Protein AF-A0AAV1M6M7-F1 (afdb_monomer_lite)

Secondary structure (DSSP, 8-state):
----EETTEE-HHHHHHHHHHHHHH-GGGHHHHHHHHHHHTTTGGGGS--SS-SHHHHHHHHHHHHHHTT-S---SSHHHHHHHHHHHHHHHHHTT-

pLDDT: mean 89.16, std 7.97, range [47.56, 95.56]

Sequence (97 aa):
MEKVLTDDEIDDDKVNKLLDQWEKDYPKEKPMVIRARKECLDGKYREYISKHDCIESKLYDCVFVNVLVDCQSWREDAECAEVKEHAQKCKDAQDME

Organism: NCBI:txid213953

Radius of gyration: 13.97 Å; chains: 1; bounding box: 30×23×36 Å

Foldseek 3Di:
DDPQDDPQAGNVVVVVVVLVVCCVVPVVLVQLSVQLNVQQPPCNLVPADFPDPGSVRSSVVSSVLSSQLRPPDFDPDPVSVVSNVVSVVVVVVVVVD

Structure (mmCIF, N/CA/C/O backbone):
data_AF-A0AAV1M6M7-F1
#
_entry.id   AF-A0AAV1M6M7-F1
#
loop_
_atom_site.group_PDB
_atom_site.id
_atom_site.type_symbol
_atom_site.label_atom_id
_atom_site.label_alt_id
_atom_site.label_comp_id
_atom_site.label_asym_id
_atom_site.label_entity_id
_atom_site.label_seq_id
_atom_site.pdbx_PDB_ins_code
_atom_site.Cartn_x
_atom_site.Cartn_y
_atom_site.Cartn_z
_atom_site.occupancy
_atom_site.B_iso_or_equiv
_atom_site.auth_seq_id
_atom_site.auth_comp_id
_atom_site.auth_asym_id
_atom_site.auth_atom_id
_atom_site.pdbx_PDB_model_num
ATOM 1 N N . MET A 1 1 ? -3.789 -11.092 -13.612 1.00 47.56 1 MET A N 1
ATOM 2 C CA . MET A 1 1 ? -2.755 -10.269 -12.962 1.00 47.56 1 MET A CA 1
ATOM 3 C C . MET A 1 1 ? -1.844 -9.778 -14.067 1.00 47.56 1 MET A C 1
ATOM 5 O O . MET A 1 1 ? -1.265 -10.605 -14.762 1.00 47.56 1 MET A O 1
ATOM 9 N N . GLU A 1 2 ? -1.868 -8.479 -14.349 1.00 55.78 2 GLU A N 1
ATOM 10 C CA . GLU A 1 2 ? -1.050 -7.877 -15.406 1.00 55.78 2 GLU A CA 1
ATOM 11 C C . GLU A 1 2 ? 0.434 -8.029 -15.038 1.00 55.78 2 GLU A C 1
ATOM 13 O O . GLU A 1 2 ? 0.790 -7.952 -13.861 1.00 55.78 2 GLU A O 1
ATOM 18 N N . LYS A 1 3 ? 1.300 -8.327 -16.011 1.00 73.44 3 LYS A N 1
ATOM 19 C CA . LYS A 1 3 ? 2.729 -8.527 -15.744 1.00 73.44 3 LYS A CA 1
ATOM 20 C C . LYS A 1 3 ? 3.358 -7.157 -15.471 1.00 73.44 3 LYS A C 1
ATOM 22 O O . LYS A 1 3 ? 3.532 -6.375 -16.401 1.00 73.44 3 LYS A O 1
ATOM 27 N N . VAL A 1 4 ? 3.706 -6.884 -14.213 1.00 83.50 4 VAL A N 1
ATOM 28 C CA . VAL A 1 4 ? 4.328 -5.618 -13.761 1.00 83.50 4 VAL A CA 1
ATOM 29 C C . VAL A 1 4 ? 5.812 -5.497 -14.120 1.00 83.50 4 VAL A C 1
ATOM 31 O O . VAL A 1 4 ? 6.479 -4.583 -13.662 1.00 83.50 4 VAL A O 1
ATOM 34 N N . LEU A 1 5 ? 6.331 -6.421 -14.929 1.00 84.00 5 LEU A N 1
ATOM 35 C CA . LEU A 1 5 ? 7.725 -6.443 -15.353 1.00 84.00 5 LEU A CA 1
ATOM 36 C C . LEU A 1 5 ? 7.888 -5.870 -16.759 1.00 84.00 5 LEU A C 1
ATOM 38 O O . LEU A 1 5 ? 7.090 -6.182 -17.658 1.00 84.00 5 LEU A O 1
ATOM 42 N N . THR A 1 6 ? 8.973 -5.132 -16.949 1.00 82.00 6 THR A N 1
ATOM 43 C CA . THR A 1 6 ? 9.537 -4.732 -18.241 1.00 82.00 6 THR A CA 1
ATOM 44 C C . THR A 1 6 ? 11.054 -4.904 -18.137 1.00 82.00 6 THR A C 1
ATOM 46 O O . THR A 1 6 ? 11.650 -4.397 -17.199 1.00 82.00 6 THR A O 1
ATOM 49 N N . ASP A 1 7 ? 11.665 -5.660 -19.055 1.00 80.88 7 ASP A N 1
ATOM 50 C CA . ASP A 1 7 ? 13.116 -5.932 -19.065 1.00 80.88 7 ASP A CA 1
ATOM 51 C C . ASP A 1 7 ? 13.681 -6.450 -17.723 1.00 80.88 7 ASP A C 1
ATOM 53 O O . ASP A 1 7 ? 14.718 -5.998 -17.253 1.00 80.88 7 ASP A O 1
ATOM 57 N N . ASP A 1 8 ? 12.969 -7.402 -17.104 1.00 82.00 8 ASP A N 1
ATOM 58 C CA . ASP A 1 8 ? 13.285 -8.009 -15.796 1.00 82.00 8 ASP A CA 1
ATOM 59 C C . ASP A 1 8 ? 13.299 -7.032 -14.604 1.00 82.00 8 ASP A C 1
ATOM 61 O O . ASP A 1 8 ? 13.691 -7.392 -13.495 1.00 82.00 8 ASP A O 1
ATOM 65 N N . GLU A 1 9 ? 12.779 -5.823 -14.807 1.00 87.19 9 GLU A N 1
ATOM 66 C CA . GLU A 1 9 ? 12.615 -4.801 -13.783 1.00 87.19 9 GLU A CA 1
ATOM 67 C C . GLU A 1 9 ? 11.140 -4.491 -13.531 1.00 87.19 9 GLU A C 1
ATOM 69 O O . GLU A 1 9 ? 10.281 -4.689 -14.397 1.00 87.19 9 GLU A O 1
ATOM 74 N N . ILE A 1 10 ? 10.830 -4.004 -12.326 1.00 91.81 10 ILE A N 1
ATOM 75 C CA . ILE A 1 10 ? 9.486 -3.502 -12.029 1.00 91.81 10 ILE A CA 1
ATOM 76 C C . ILE A 1 10 ? 9.230 -2.238 -12.846 1.00 91.81 10 ILE A C 1
ATOM 78 O O . ILE A 1 10 ? 10.000 -1.280 -12.814 1.00 91.81 10 ILE A O 1
ATOM 82 N N . ASP A 1 11 ? 8.108 -2.250 -13.550 1.00 94.06 11 ASP A N 1
ATOM 83 C CA . ASP A 1 11 ? 7.563 -1.127 -14.292 1.00 94.06 11 ASP A CA 1
ATOM 84 C C . ASP A 1 11 ? 6.593 -0.360 -13.385 1.00 94.06 11 ASP A C 1
ATOM 86 O O . ASP A 1 11 ? 5.423 -0.733 -13.230 1.00 94.06 11 ASP A O 1
ATOM 90 N N . ASP A 1 12 ? 7.095 0.703 -12.759 1.00 92.88 12 ASP A N 1
ATOM 91 C CA . ASP A 1 12 ? 6.327 1.510 -11.808 1.00 92.88 12 ASP A CA 1
ATOM 92 C C . ASP A 1 12 ? 5.076 2.135 -12.447 1.00 92.88 12 ASP A C 1
ATOM 94 O O . ASP A 1 12 ? 4.069 2.309 -11.761 1.00 92.88 12 ASP A O 1
ATOM 98 N N . ASP A 1 13 ? 5.062 2.397 -13.760 1.00 94.12 13 ASP A N 1
ATOM 99 C CA . ASP A 1 13 ? 3.870 2.894 -14.459 1.00 94.12 13 ASP A CA 1
ATOM 100 C C . ASP A 1 13 ? 2.771 1.828 -14.515 1.00 94.12 13 ASP A C 1
ATOM 102 O O . ASP A 1 13 ? 1.584 2.127 -14.331 1.00 94.12 13 ASP A O 1
ATOM 106 N N . LYS A 1 14 ? 3.135 0.562 -14.749 1.00 93.62 14 LYS A N 1
ATOM 107 C CA . LYS A 1 14 ? 2.179 -0.554 -14.677 1.00 93.62 14 LYS A CA 1
ATOM 108 C C . LYS A 1 14 ? 1.691 -0.778 -13.252 1.00 93.62 14 LYS A C 1
ATOM 110 O O . LYS A 1 14 ? 0.495 -1.006 -13.062 1.00 93.62 14 LYS A O 1
ATOM 115 N N . VAL A 1 15 ? 2.570 -0.687 -12.254 1.00 93.38 15 VAL A N 1
ATOM 116 C CA . VAL A 1 15 ? 2.156 -0.808 -10.847 1.00 93.38 15 VAL A CA 1
ATOM 117 C C . VAL A 1 15 ? 1.221 0.339 -10.464 1.00 93.38 15 VAL A C 1
ATOM 119 O O . VAL A 1 15 ? 0.169 0.094 -9.875 1.00 93.38 15 VAL A O 1
ATOM 122 N N . ASN A 1 16 ? 1.520 1.570 -10.880 1.00 94.38 16 ASN A N 1
ATOM 123 C CA . ASN A 1 16 ? 0.650 2.723 -10.658 1.00 94.38 16 ASN A CA 1
ATOM 124 C C . ASN A 1 16 ? -0.735 2.534 -11.279 1.00 94.38 16 ASN A C 1
ATOM 126 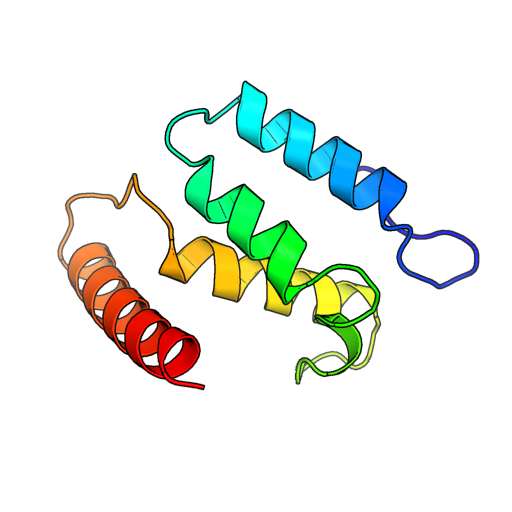O O . ASN A 1 16 ? -1.725 2.813 -10.613 1.00 94.38 16 ASN A O 1
ATOM 130 N N . LYS A 1 17 ? -0.843 1.977 -12.491 1.00 94.38 17 LYS A N 1
ATOM 131 C CA . LYS A 1 17 ? -2.152 1.664 -13.099 1.00 94.38 17 LYS A CA 1
ATOM 132 C C . LYS A 1 17 ? -2.958 0.645 -12.290 1.00 94.38 17 LYS A C 1
ATOM 134 O O . LYS A 1 17 ? -4.177 0.781 -12.185 1.00 94.38 17 LYS A O 1
ATOM 139 N N . LEU A 1 18 ? -2.300 -0.361 -11.711 1.00 92.50 18 LEU A N 1
ATOM 140 C CA . LEU A 1 18 ? -2.961 -1.322 -10.821 1.00 92.50 18 LEU A CA 1
ATOM 141 C C . LEU A 1 18 ? -3.439 -0.644 -9.531 1.00 92.50 18 LEU A C 1
ATOM 143 O O . LEU A 1 18 ? -4.568 -0.868 -9.099 1.00 92.50 18 LEU A O 1
ATOM 147 N N . LEU A 1 19 ? -2.612 0.224 -8.953 1.00 92.94 19 LEU A N 1
ATOM 148 C CA . LEU A 1 19 ? -2.948 1.00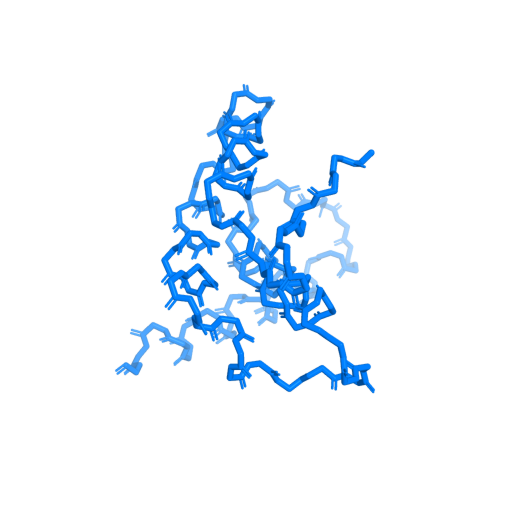1 -7.762 1.00 92.94 19 LEU A CA 1
ATOM 149 C C . LEU A 1 19 ? -4.076 2.016 -8.024 1.00 92.94 19 LEU A C 1
ATOM 151 O O . LEU A 1 19 ? -4.981 2.148 -7.203 1.00 92.94 19 LEU A O 1
ATOM 155 N N . ASP A 1 20 ? -4.105 2.658 -9.193 1.00 94.94 20 ASP A N 1
ATOM 156 C CA . ASP A 1 20 ? -5.210 3.523 -9.632 1.00 94.94 20 ASP A CA 1
ATOM 157 C C . ASP A 1 20 ? -6.528 2.748 -9.715 1.00 94.94 20 ASP A C 1
ATOM 159 O O . ASP A 1 20 ? -7.595 3.274 -9.392 1.00 94.94 20 ASP A O 1
ATOM 163 N N . GLN A 1 21 ? -6.471 1.494 -10.171 1.00 94.50 21 GLN A N 1
ATOM 164 C CA . GLN A 1 21 ? -7.639 0.624 -10.206 1.00 94.50 21 GLN A CA 1
ATOM 165 C C . GLN A 1 21 ? -8.107 0.285 -8.786 1.00 94.50 21 GLN A C 1
ATOM 167 O O . GLN A 1 21 ? -9.303 0.355 -8.511 1.00 94.50 21 GLN A O 1
ATOM 172 N N . TRP A 1 22 ? -7.184 0.014 -7.859 1.00 92.00 22 TRP A N 1
ATOM 173 C CA . TRP A 1 22 ? -7.526 -0.223 -6.453 1.00 92.00 22 TRP A CA 1
ATOM 174 C C . TRP A 1 22 ? -8.168 0.996 -5.792 1.00 92.00 22 TRP A C 1
ATOM 176 O O . TRP A 1 22 ? -9.145 0.836 -5.068 1.00 92.00 22 TRP A O 1
ATOM 186 N N . GLU A 1 23 ? -7.690 2.212 -6.064 1.00 93.06 23 GLU A N 1
ATOM 187 C CA . GLU A 1 23 ? -8.321 3.436 -5.544 1.00 93.06 23 GLU A CA 1
ATOM 188 C C . GLU A 1 23 ? -9.744 3.635 -6.074 1.00 93.06 23 GLU A C 1
ATOM 190 O O . GLU A 1 23 ? -10.603 4.140 -5.349 1.00 93.06 23 GLU A O 1
ATOM 195 N N . LYS A 1 24 ? -10.003 3.251 -7.329 1.00 95.56 24 LYS A N 1
ATOM 196 C CA . LYS A 1 24 ? -11.345 3.318 -7.927 1.00 95.56 24 LYS A CA 1
ATOM 197 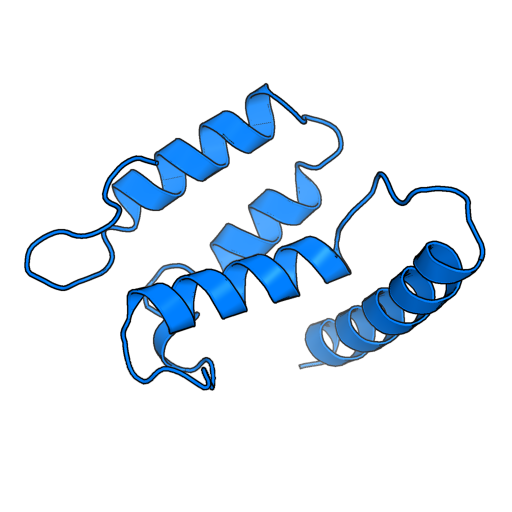C C . LYS A 1 24 ? -12.284 2.277 -7.329 1.00 95.56 24 LYS A C 1
ATOM 199 O O . LYS A 1 24 ? -13.426 2.610 -7.016 1.00 95.56 24 LYS A O 1
ATOM 204 N N . ASP A 1 25 ? -11.805 1.048 -7.171 1.00 95.50 25 ASP A N 1
ATOM 205 C CA . ASP A 1 25 ? -12.610 -0.076 -6.686 1.00 95.50 25 ASP A CA 1
ATOM 206 C C . ASP A 1 25 ? -12.841 0.002 -5.167 1.00 95.50 25 ASP A C 1
ATOM 208 O O . ASP A 1 25 ? -13.909 -0.366 -4.674 1.00 95.50 25 ASP A O 1
ATOM 212 N N . TYR A 1 26 ? -11.870 0.544 -4.426 1.00 92.94 26 TYR A N 1
ATOM 213 C CA . TYR A 1 26 ? -11.862 0.626 -2.964 1.00 92.94 26 TYR A CA 1
ATOM 214 C C . TYR A 1 26 ? -11.505 2.044 -2.483 1.00 92.94 26 TYR A C 1
ATOM 216 O O . TYR A 1 26 ? -10.470 2.257 -1.853 1.00 92.94 26 TYR A O 1
ATOM 224 N N . PRO A 1 27 ? -12.374 3.047 -2.699 1.00 93.25 27 PRO A N 1
ATOM 225 C CA . PRO A 1 27 ? -12.055 4.446 -2.402 1.00 93.25 27 PRO A CA 1
ATOM 226 C C . PRO A 1 27 ? -11.778 4.727 -0.917 1.00 93.25 27 PRO A C 1
ATOM 228 O O . PRO A 1 27 ? -11.040 5.658 -0.596 1.00 93.25 27 PRO A O 1
ATOM 231 N N . LYS A 1 28 ? -12.335 3.922 0.002 1.00 93.06 28 LYS A N 1
ATOM 232 C CA . LYS A 1 28 ? -12.031 4.003 1.445 1.00 93.06 28 LYS A CA 1
ATOM 233 C C . LYS A 1 28 ? -10.581 3.651 1.762 1.00 93.06 28 LYS A C 1
ATOM 235 O O . LYS A 1 28 ? -10.031 4.154 2.733 1.00 93.06 28 LYS A O 1
ATOM 240 N N . GLU A 1 29 ? -9.972 2.834 0.917 1.00 92.44 29 GLU A N 1
ATOM 241 C CA . GLU A 1 29 ? -8.613 2.345 1.080 1.00 92.44 29 GLU A CA 1
ATOM 242 C C . GLU A 1 29 ? -7.579 3.238 0.390 1.00 92.44 29 GLU A C 1
ATOM 244 O O . GLU A 1 29 ? -6.398 2.918 0.344 1.00 92.44 29 GLU A O 1
ATOM 249 N N . LYS A 1 30 ? -7.976 4.410 -0.114 1.00 93.12 30 LYS A N 1
ATOM 250 C CA . LYS A 1 30 ? -7.042 5.376 -0.701 1.00 93.12 30 LYS A CA 1
ATOM 251 C C . LYS A 1 30 ? -5.780 5.635 0.153 1.00 93.12 30 LYS A C 1
ATOM 253 O O . LYS A 1 30 ? -4.704 5.710 -0.439 1.00 93.12 30 LYS A O 1
ATOM 258 N N . PRO A 1 31 ? -5.841 5.738 1.501 1.00 91.75 31 PRO A N 1
ATOM 259 C CA . PRO A 1 31 ? -4.633 5.874 2.320 1.00 91.75 31 PRO A CA 1
ATOM 260 C C . PRO A 1 31 ? -3.628 4.729 2.127 1.00 91.75 31 PRO A C 1
ATOM 262 O O . PRO A 1 31 ? -2.435 4.998 1.983 1.00 91.75 31 PRO A O 1
ATOM 265 N N . MET A 1 32 ? -4.107 3.481 2.027 1.00 91.19 32 MET A N 1
ATOM 266 C CA . MET A 1 32 ? -3.266 2.300 1.790 1.00 91.19 32 MET A CA 1
ATOM 267 C C . MET A 1 32 ? -2.528 2.416 0.452 1.00 91.19 32 MET A C 1
ATOM 269 O O . MET A 1 32 ? -1.340 2.114 0.355 1.00 91.19 32 MET A O 1
ATOM 273 N N . VAL A 1 33 ? -3.219 2.904 -0.584 1.00 93.31 33 VAL A N 1
ATOM 274 C CA . VAL A 1 33 ? -2.639 3.035 -1.922 1.00 93.31 33 VAL A CA 1
ATOM 275 C C . VAL A 1 33 ? -1.613 4.165 -1.971 1.00 93.31 33 VAL A C 1
ATOM 277 O O . VAL A 1 33 ? -0.534 3.990 -2.538 1.00 93.31 33 VAL A O 1
ATOM 280 N N . ILE A 1 34 ? -1.905 5.307 -1.341 1.00 93.94 34 ILE A N 1
ATOM 281 C CA . ILE A 1 34 ? -0.954 6.422 -1.225 1.00 93.94 34 ILE A CA 1
ATOM 282 C C . ILE A 1 34 ? 0.334 5.951 -0.548 1.00 93.94 34 ILE A C 1
ATOM 284 O O . ILE A 1 34 ? 1.424 6.262 -1.033 1.00 93.94 34 ILE A O 1
ATOM 288 N N . ARG A 1 35 ? 0.220 5.176 0.534 1.00 92.62 35 ARG A N 1
ATOM 289 C CA . ARG A 1 35 ? 1.389 4.633 1.222 1.00 92.62 35 ARG A CA 1
ATOM 290 C C . ARG A 1 35 ? 2.150 3.631 0.367 1.00 92.62 35 ARG A C 1
ATOM 292 O O . ARG A 1 35 ? 3.363 3.755 0.259 1.00 92.62 35 ARG A O 1
ATOM 299 N N . ALA A 1 36 ? 1.465 2.691 -0.281 1.00 93.94 36 ALA A N 1
ATOM 300 C CA . ALA A 1 36 ? 2.113 1.730 -1.171 1.00 93.94 36 ALA A CA 1
ATOM 301 C C . ALA A 1 36 ? 2.914 2.432 -2.282 1.00 93.94 36 ALA A C 1
ATOM 303 O O . ALA A 1 36 ? 4.059 2.062 -2.530 1.00 93.94 36 ALA A O 1
ATOM 304 N N . ARG A 1 37 ? 2.370 3.497 -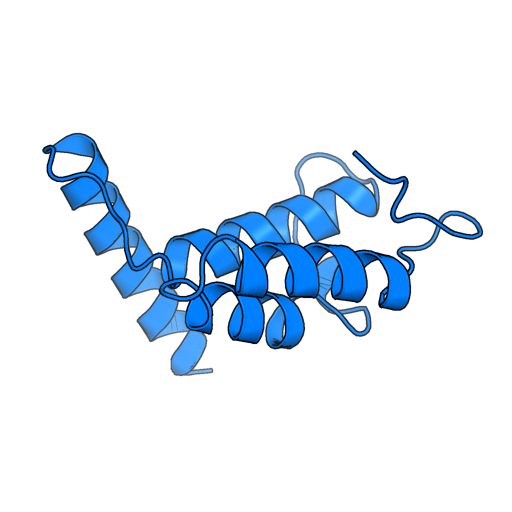2.893 1.00 95.00 37 ARG A N 1
ATOM 305 C CA . ARG A 1 37 ? 3.126 4.318 -3.855 1.00 95.00 37 ARG A CA 1
ATOM 306 C C . ARG A 1 37 ? 4.363 4.943 -3.209 1.00 95.00 37 ARG A C 1
ATOM 308 O O . ARG A 1 37 ? 5.458 4.809 -3.740 1.00 95.00 37 ARG A O 1
ATOM 315 N N . LYS A 1 38 ? 4.186 5.594 -2.055 1.00 94.19 38 LYS A N 1
ATOM 316 C CA . LYS A 1 38 ? 5.251 6.320 -1.349 1.00 94.19 38 LYS A CA 1
ATOM 317 C C . LYS A 1 38 ? 6.393 5.411 -0.900 1.00 94.19 38 LYS A C 1
ATOM 319 O O . LYS A 1 38 ? 7.543 5.827 -0.995 1.00 94.19 38 LYS A O 1
ATOM 324 N N . GLU A 1 39 ? 6.084 4.231 -0.375 1.00 92.94 39 GLU A N 1
ATOM 325 C CA . GLU A 1 39 ? 7.061 3.379 0.309 1.00 92.94 39 GLU A CA 1
ATOM 326 C C . GLU A 1 39 ? 7.614 2.253 -0.560 1.00 92.94 39 GLU A C 1
ATOM 328 O O . GLU A 1 39 ? 8.667 1.713 -0.235 1.00 92.94 39 GLU A O 1
ATOM 333 N N . CYS A 1 40 ? 6.952 1.909 -1.669 1.00 94.06 40 CYS A N 1
ATOM 334 C CA . CYS A 1 40 ? 7.372 0.772 -2.486 1.00 94.06 40 CYS A CA 1
ATOM 335 C C . CYS A 1 40 ? 7.868 1.141 -3.872 1.00 94.06 40 CYS A C 1
ATOM 337 O O . CYS A 1 40 ? 8.755 0.450 -4.356 1.00 94.06 40 CYS A O 1
ATOM 339 N N . LEU A 1 41 ? 7.343 2.184 -4.512 1.00 94.06 41 LEU A N 1
ATOM 340 C CA . LEU A 1 41 ? 7.757 2.544 -5.873 1.00 94.06 41 LEU A CA 1
ATOM 341 C C . LEU A 1 41 ? 9.065 3.345 -5.878 1.00 94.06 41 LEU A C 1
ATOM 343 O O . LEU A 1 41 ? 9.693 3.537 -4.833 1.00 94.06 41 LEU A O 1
ATOM 347 N N . ASP A 1 42 ? 9.512 3.758 -7.062 1.00 93.75 42 ASP A N 1
ATOM 348 C CA . ASP A 1 42 ? 10.768 4.477 -7.287 1.00 93.75 42 ASP A CA 1
ATOM 349 C C . ASP A 1 42 ? 11.992 3.673 -6.809 1.00 93.75 42 ASP A C 1
ATOM 351 O O . ASP A 1 42 ? 12.981 4.206 -6.305 1.00 93.75 42 ASP A O 1
ATOM 355 N N . GLY A 1 43 ? 11.913 2.344 -6.939 1.00 91.62 43 GLY A N 1
ATOM 356 C CA . GLY A 1 43 ? 12.970 1.409 -6.550 1.00 91.62 43 GLY A CA 1
ATOM 357 C C . GLY A 1 43 ? 13.076 1.114 -5.050 1.00 91.62 43 GLY A C 1
ATOM 358 O O . GLY A 1 43 ? 13.894 0.269 -4.679 1.00 91.62 43 GLY A O 1
ATOM 359 N N . LYS A 1 44 ? 12.248 1.722 -4.190 1.00 92.81 44 LYS A N 1
ATOM 360 C CA . LYS A 1 44 ? 12.275 1.487 -2.733 1.00 92.81 44 LYS A CA 1
ATOM 361 C C . LYS A 1 44 ? 11.992 0.039 -2.345 1.00 92.81 44 LYS A C 1
ATOM 363 O O . LYS A 1 44 ? 12.588 -0.478 -1.403 1.00 92.81 44 LYS A O 1
ATOM 368 N N . TYR A 1 45 ? 11.173 -0.670 -3.124 1.00 91.00 45 TYR A N 1
ATOM 369 C CA . TYR A 1 45 ? 10.936 -2.101 -2.927 1.00 91.00 45 TYR A CA 1
ATOM 370 C C . TYR A 1 45 ? 12.231 -2.934 -2.925 1.00 91.00 45 TYR A C 1
ATOM 372 O O . TYR A 1 45 ? 12.248 -4.021 -2.360 1.00 91.00 45 TYR A O 1
ATOM 380 N N . ARG A 1 46 ? 13.338 -2.480 -3.533 1.00 91.06 46 ARG A N 1
ATOM 381 C CA . ARG A 1 46 ? 14.591 -3.262 -3.591 1.00 91.06 46 ARG A CA 1
ATOM 382 C C . ARG A 1 46 ? 15.216 -3.498 -2.221 1.00 91.06 46 ARG A C 1
ATOM 384 O O . ARG A 1 46 ? 15.909 -4.507 -2.043 1.00 91.06 46 ARG A O 1
ATOM 391 N N . GLU A 1 47 ? 14.964 -2.581 -1.292 1.00 88.88 47 GLU A N 1
ATOM 392 C CA . GLU A 1 47 ? 15.458 -2.617 0.084 1.00 88.88 47 GLU A CA 1
ATOM 393 C C . GLU A 1 47 ? 14.675 -3.611 0.953 1.00 88.88 47 GLU A C 1
ATOM 395 O O . GLU A 1 47 ? 15.166 -4.034 1.999 1.00 88.88 47 GLU A O 1
ATOM 400 N N . TYR A 1 48 ? 13.493 -4.049 0.503 1.00 85.81 48 TYR A N 1
ATOM 401 C CA . TYR A 1 48 ? 12.696 -5.027 1.232 1.00 85.81 48 TYR A CA 1
ATOM 402 C C . TYR A 1 48 ? 13.372 -6.402 1.269 1.00 85.81 48 TYR A C 1
ATOM 404 O O . TYR A 1 48 ? 13.801 -6.962 0.251 1.00 85.81 48 TYR A O 1
ATOM 412 N N . ILE A 1 49 ? 13.427 -6.969 2.474 1.00 83.19 49 ILE A N 1
ATOM 413 C CA . ILE A 1 49 ? 13.921 -8.323 2.714 1.00 83.19 49 ILE A CA 1
ATOM 414 C C . ILE A 1 49 ? 12.780 -9.296 2.414 1.00 83.19 49 ILE A C 1
ATOM 416 O O . ILE A 1 49 ? 11.897 -9.504 3.241 1.00 83.19 49 ILE A O 1
ATOM 420 N N . SER A 1 50 ? 12.822 -9.903 1.230 1.00 80.62 50 SER A N 1
ATOM 421 C CA . SER A 1 50 ? 11.921 -10.988 0.837 1.00 80.62 50 SER A CA 1
ATOM 422 C C . SER A 1 50 ? 12.600 -12.341 1.038 1.00 80.62 50 SER A C 1
ATOM 424 O O . SER A 1 50 ? 13.805 -12.498 0.825 1.00 80.62 50 SER A O 1
ATOM 426 N N . LYS A 1 51 ? 11.813 -13.357 1.404 1.00 78.81 51 LYS A N 1
ATOM 427 C CA . LYS A 1 51 ? 12.278 -14.754 1.470 1.00 78.81 51 LYS A CA 1
ATOM 428 C C . LYS A 1 51 ? 12.689 -15.290 0.094 1.00 78.81 51 LYS A C 1
ATOM 430 O O . LYS A 1 51 ? 13.531 -16.182 -0.002 1.00 78.81 51 LYS A O 1
ATOM 435 N N . HIS A 1 52 ? 12.062 -14.772 -0.956 1.00 77.38 52 HIS A N 1
ATOM 436 C CA . HIS A 1 52 ? 12.363 -15.089 -2.342 1.00 77.38 52 HIS A CA 1
ATOM 437 C C . HIS A 1 52 ? 13.173 -13.939 -2.936 1.00 77.38 52 HIS A C 1
ATOM 439 O O . HIS A 1 52 ? 12.681 -12.813 -3.012 1.00 77.38 52 HIS A O 1
ATOM 445 N N . ASP A 1 53 ? 14.405 -14.216 -3.358 1.00 75.19 53 ASP A N 1
ATOM 446 C CA . ASP A 1 53 ? 15.292 -13.210 -3.951 1.00 75.19 53 ASP A CA 1
ATOM 447 C C . ASP A 1 53 ? 14.937 -12.957 -5.427 1.00 75.19 53 ASP A C 1
ATOM 449 O O . ASP A 1 53 ? 15.732 -13.168 -6.339 1.00 75.19 53 ASP A O 1
ATOM 453 N N . CYS A 1 54 ? 13.681 -12.578 -5.670 1.00 85.31 54 CYS A N 1
ATOM 454 C CA . CYS A 1 54 ? 13.211 -12.073 -6.950 1.00 85.31 54 CYS A CA 1
ATOM 455 C C . CYS A 1 54 ? 12.512 -10.725 -6.745 1.00 85.31 54 CYS A C 1
ATOM 457 O O . CYS A 1 54 ? 11.915 -10.456 -5.695 1.00 85.31 54 CYS A O 1
ATOM 459 N N . ILE A 1 55 ? 12.632 -9.856 -7.745 1.00 88.75 55 ILE A N 1
ATOM 460 C CA . ILE A 1 55 ? 12.276 -8.439 -7.650 1.00 88.75 55 ILE A CA 1
ATOM 461 C C . ILE A 1 55 ? 10.772 -8.232 -7.423 1.00 88.75 55 ILE A C 1
ATOM 463 O O . ILE A 1 55 ? 10.349 -7.332 -6.700 1.00 88.75 55 ILE A O 1
ATOM 467 N N . GLU A 1 56 ? 9.966 -9.141 -7.961 1.00 89.19 56 GLU A N 1
ATOM 468 C CA . GLU A 1 56 ? 8.516 -9.185 -7.823 1.00 89.19 56 GLU A CA 1
ATOM 469 C C . GLU A 1 56 ? 8.095 -9.522 -6.400 1.00 89.19 56 GLU A C 1
ATOM 471 O O . GLU A 1 56 ? 7.141 -8.933 -5.898 1.00 89.19 56 GLU A O 1
ATOM 476 N N . SER A 1 57 ? 8.802 -10.447 -5.741 1.00 89.44 57 SER A N 1
ATOM 477 C CA . SER A 1 57 ? 8.496 -10.803 -4.352 1.00 89.44 57 SER A CA 1
ATOM 478 C C . SER A 1 57 ? 8.826 -9.645 -3.424 1.00 89.44 57 SER A C 1
ATOM 480 O O . SER A 1 57 ? 8.043 -9.335 -2.536 1.00 89.44 57 SER A O 1
ATOM 482 N N . LYS A 1 58 ? 9.930 -8.936 -3.683 1.00 91.50 58 LYS A N 1
ATOM 483 C CA . LYS A 1 58 ? 10.278 -7.724 -2.936 1.00 91.50 58 LYS A CA 1
ATOM 484 C C . LYS A 1 58 ? 9.220 -6.626 -3.077 1.00 91.50 58 LYS A C 1
ATOM 486 O O . LYS A 1 58 ? 8.817 -6.036 -2.077 1.00 91.50 58 LYS A O 1
ATOM 491 N N . LEU A 1 59 ? 8.728 -6.385 -4.297 1.00 92.94 59 LEU A N 1
ATOM 492 C CA . LEU A 1 59 ? 7.609 -5.465 -4.521 1.00 92.94 59 LEU A CA 1
ATOM 493 C C . LEU A 1 59 ? 6.341 -5.934 -3.803 1.00 92.94 59 LEU A C 1
ATOM 495 O O . LEU A 1 59 ? 5.695 -5.135 -3.129 1.00 92.94 59 LEU A O 1
ATOM 499 N N . TYR A 1 60 ? 5.984 -7.210 -3.948 1.00 91.00 60 TYR A N 1
ATOM 500 C CA . TYR A 1 60 ? 4.785 -7.770 -3.335 1.00 91.00 60 TYR A CA 1
ATOM 501 C C . TYR A 1 60 ? 4.821 -7.641 -1.813 1.00 91.00 60 TYR A C 1
ATOM 503 O O . TYR A 1 60 ? 3.864 -7.135 -1.234 1.00 91.00 60 TYR A O 1
ATOM 511 N N . ASP A 1 61 ? 5.929 -8.027 -1.180 1.00 91.44 61 ASP A N 1
ATOM 512 C CA . ASP A 1 61 ? 6.109 -7.936 0.267 1.00 91.44 61 ASP A CA 1
ATOM 513 C C . ASP A 1 61 ? 6.043 -6.479 0.735 1.00 91.44 61 ASP A C 1
ATOM 515 O O . ASP A 1 61 ? 5.346 -6.179 1.707 1.00 91.44 61 ASP A O 1
ATOM 519 N N . CYS A 1 62 ? 6.681 -5.555 0.007 1.00 92.88 62 CYS A N 1
ATOM 520 C CA . CYS A 1 62 ? 6.594 -4.132 0.320 1.00 92.88 62 CYS A CA 1
ATOM 521 C C . CYS A 1 62 ? 5.150 -3.623 0.281 1.00 92.88 62 CYS A C 1
ATOM 523 O O . CYS A 1 62 ? 4.686 -2.987 1.234 1.00 92.88 62 CYS A O 1
ATOM 525 N N . VAL A 1 63 ? 4.431 -3.899 -0.813 1.00 93.06 63 VAL A N 1
ATOM 526 C CA . VAL A 1 63 ? 3.046 -3.444 -0.990 1.00 93.06 63 VAL A CA 1
ATOM 527 C C . VAL A 1 63 ? 2.152 -4.088 0.061 1.00 93.06 63 VAL A C 1
ATOM 529 O O . VAL A 1 63 ? 1.355 -3.395 0.681 1.00 93.06 63 VAL A O 1
ATOM 532 N N . PHE A 1 64 ? 2.303 -5.388 0.307 1.00 91.12 64 PHE A N 1
ATOM 533 C CA . PHE A 1 64 ? 1.509 -6.127 1.280 1.00 91.12 64 PHE A CA 1
ATOM 534 C C . PHE A 1 64 ? 1.654 -5.555 2.691 1.00 91.12 64 PHE A C 1
ATOM 536 O O . PHE A 1 64 ? 0.645 -5.259 3.333 1.00 91.12 64 PHE A O 1
ATOM 543 N N . VAL A 1 65 ? 2.888 -5.335 3.155 1.00 90.75 65 VAL A N 1
ATOM 544 C CA . VAL A 1 65 ? 3.138 -4.760 4.484 1.00 90.75 65 VAL A CA 1
ATOM 545 C C . VAL A 1 65 ? 2.544 -3.359 4.589 1.00 90.75 65 VAL A C 1
ATOM 547 O O . VAL A 1 65 ? 1.810 -3.090 5.537 1.00 90.75 65 VAL A O 1
ATOM 550 N N . ASN A 1 66 ? 2.791 -2.490 3.603 1.00 90.88 66 ASN A N 1
ATOM 551 C CA . ASN A 1 66 ? 2.300 -1.108 3.617 1.00 90.88 66 ASN A CA 1
ATOM 552 C C . ASN A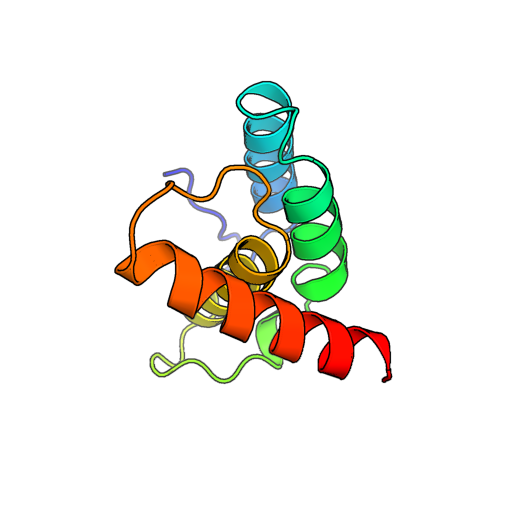 1 66 ? 0.774 -0.993 3.458 1.00 90.88 66 ASN A C 1
ATOM 554 O O . ASN A 1 66 ? 0.168 -0.047 3.958 1.00 90.88 66 ASN A O 1
ATOM 558 N N . VAL A 1 67 ? 0.136 -1.959 2.800 1.00 89.25 67 VAL A N 1
ATOM 559 C CA . VAL A 1 67 ? -1.325 -2.047 2.709 1.00 89.25 67 VAL A CA 1
ATOM 560 C C . VAL A 1 67 ? -1.929 -2.492 4.037 1.00 89.25 67 VAL A C 1
ATOM 562 O O . VAL A 1 67 ? -2.920 -1.913 4.477 1.00 89.25 67 VAL A O 1
ATOM 565 N N . LEU A 1 68 ? -1.337 -3.489 4.700 1.00 89.94 68 LEU A N 1
ATOM 566 C CA . LEU A 1 68 ? -1.832 -3.988 5.984 1.00 89.94 68 LEU A CA 1
ATOM 567 C C . LEU A 1 68 ? -1.882 -2.884 7.042 1.00 89.94 68 LEU A C 1
ATOM 569 O O . LEU A 1 68 ? -2.897 -2.718 7.711 1.00 89.94 68 LEU A O 1
ATOM 573 N N . VAL A 1 69 ? -0.814 -2.103 7.167 1.00 91.38 69 VAL A N 1
ATOM 574 C CA . VAL A 1 69 ? -0.689 -1.041 8.180 1.00 91.38 69 VAL A CA 1
ATOM 575 C C . VAL A 1 69 ? -1.645 0.141 7.990 1.00 91.38 69 VAL A C 1
ATOM 577 O O . VAL A 1 69 ? -1.888 0.876 8.944 1.00 91.38 69 VAL A O 1
ATOM 580 N N . ASP A 1 70 ? -2.223 0.312 6.798 1.00 89.81 70 ASP A N 1
ATOM 581 C CA . ASP A 1 70 ? -3.179 1.386 6.487 1.00 89.81 70 ASP A CA 1
ATOM 582 C C . ASP A 1 70 ? -4.572 0.901 6.063 1.00 89.81 70 ASP A C 1
ATOM 584 O O . ASP A 1 70 ? -5.420 1.714 5.684 1.00 89.81 70 ASP A O 1
ATOM 588 N N . CYS A 1 71 ? -4.842 -0.401 6.183 1.00 89.12 71 CYS A N 1
ATOM 589 C CA . CYS A 1 71 ? -6.151 -0.985 5.906 1.00 89.12 71 CYS A CA 1
ATOM 590 C C . CYS A 1 71 ? -7.236 -0.340 6.786 1.00 89.12 71 CYS A C 1
ATOM 592 O O . CYS A 1 71 ? -7.141 -0.328 8.019 1.00 89.12 71 CYS A O 1
ATOM 594 N N . GLN A 1 72 ? -8.285 0.188 6.155 1.00 89.50 72 GLN A N 1
ATOM 595 C CA . GLN A 1 72 ? -9.416 0.831 6.830 1.00 89.50 72 GLN A CA 1
ATOM 596 C C . GLN A 1 72 ? -10.591 -0.131 7.049 1.00 89.50 72 GLN A C 1
ATOM 598 O O . GLN A 1 72 ? -11.414 0.094 7.939 1.00 89.50 72 GLN A O 1
ATOM 603 N N . SER A 1 73 ? -10.660 -1.218 6.280 1.00 90.69 73 SER A N 1
ATOM 604 C CA . SER A 1 73 ? -11.783 -2.167 6.277 1.00 90.69 73 SER A CA 1
ATOM 605 C C . SER A 1 73 ? -11.444 -3.511 6.932 1.00 90.69 73 SER A C 1
ATOM 607 O O . SER A 1 73 ? -11.709 -4.576 6.372 1.00 90.69 73 SER A O 1
ATOM 609 N N . TRP A 1 74 ? -10.867 -3.476 8.135 1.00 90.50 74 TRP A N 1
ATOM 610 C CA . TRP A 1 74 ? -10.652 -4.682 8.941 1.00 90.50 74 TRP A CA 1
ATOM 611 C C . TRP A 1 74 ? -11.970 -5.402 9.235 1.00 90.50 74 TRP A C 1
ATOM 613 O O . TRP A 1 74 ? -12.971 -4.767 9.571 1.00 90.50 74 TRP A O 1
ATOM 623 N N . ARG A 1 75 ? -11.961 -6.736 9.154 1.00 93.12 75 ARG A N 1
ATOM 624 C CA . ARG A 1 75 ? -13.089 -7.543 9.631 1.00 93.12 75 ARG A CA 1
ATOM 625 C C 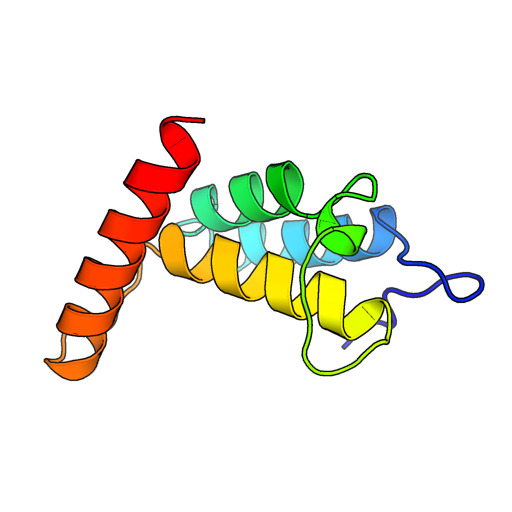. ARG A 1 75 ? -13.192 -7.443 11.151 1.00 93.12 75 ARG A C 1
ATOM 627 O O . ARG A 1 75 ? -12.185 -7.373 11.850 1.00 93.12 75 ARG A O 1
ATOM 634 N N . GLU A 1 76 ? -14.421 -7.439 11.651 1.00 92.06 76 GLU A N 1
ATOM 635 C CA . GLU A 1 76 ? -14.716 -7.354 13.082 1.00 92.06 76 GLU A CA 1
ATOM 636 C C . GLU A 1 76 ? -14.740 -8.755 13.706 1.00 92.06 76 GLU A C 1
ATOM 638 O O . GLU A 1 76 ? -15.786 -9.284 14.080 1.00 92.06 76 GLU A O 1
ATOM 643 N N . ASP A 1 77 ? -13.567 -9.373 13.788 1.00 95.56 77 ASP A N 1
ATOM 644 C CA . ASP A 1 77 ? -13.349 -10.642 14.478 1.00 95.56 77 ASP A CA 1
ATOM 645 C C . ASP A 1 77 ? -12.072 -10.583 15.331 1.00 95.56 77 ASP A C 1
ATOM 647 O O . ASP A 1 77 ? -11.248 -9.679 15.185 1.00 95.56 77 ASP A O 1
ATOM 651 N N . ALA A 1 78 ? -11.946 -11.511 16.285 1.00 93.62 78 ALA A N 1
ATOM 652 C CA . ALA A 1 78 ? -10.861 -11.491 17.267 1.00 93.62 78 ALA A CA 1
ATOM 653 C C . ALA A 1 78 ? -9.473 -11.611 16.616 1.00 93.62 78 ALA A C 1
ATOM 655 O O . ALA A 1 78 ? -8.536 -10.950 17.054 1.00 93.62 78 ALA A O 1
ATOM 656 N N . GLU A 1 79 ? -9.361 -12.405 15.549 1.00 92.12 79 GLU A N 1
ATOM 657 C CA . GLU A 1 79 ? -8.105 -12.605 14.823 1.00 92.12 79 GLU A CA 1
ATOM 658 C C . GLU A 1 79 ? -7.696 -11.317 14.094 1.00 92.12 79 GLU A C 1
ATOM 660 O O . GLU A 1 79 ? -6.566 -10.848 14.221 1.00 92.12 79 GLU A O 1
ATOM 665 N N . CYS A 1 80 ? -8.628 -10.677 13.385 1.00 92.38 80 CYS A N 1
ATOM 666 C CA . CYS A 1 80 ? -8.368 -9.423 12.683 1.00 92.38 80 CYS A CA 1
ATOM 667 C C . CYS A 1 80 ? -8.131 -8.246 13.642 1.00 92.38 80 CYS A C 1
ATOM 669 O O . CYS A 1 80 ? -7.385 -7.330 13.296 1.00 92.38 80 CYS A O 1
ATOM 671 N N . ALA A 1 81 ? -8.722 -8.260 14.842 1.00 93.50 81 ALA A N 1
ATOM 672 C CA . ALA A 1 81 ? -8.479 -7.242 15.862 1.00 93.50 81 ALA A CA 1
ATOM 673 C C . ALA A 1 81 ? -7.024 -7.257 16.356 1.00 93.50 81 ALA A C 1
ATOM 675 O O . ALA A 1 81 ? -6.411 -6.194 16.473 1.00 93.50 81 ALA A O 1
ATOM 676 N N . GLU A 1 82 ? -6.458 -8.446 16.581 1.00 93.69 82 GLU A N 1
ATOM 677 C CA . GLU A 1 82 ? -5.050 -8.603 16.956 1.00 93.69 82 GLU A CA 1
ATOM 678 C C . GLU A 1 82 ? -4.133 -8.099 15.835 1.00 93.69 82 GLU A C 1
ATOM 680 O O . GLU A 1 82 ? -3.275 -7.244 16.066 1.00 93.69 82 GLU A O 1
ATOM 685 N N . VAL A 1 83 ? -4.362 -8.541 14.593 1.00 92.69 83 VAL A N 1
ATOM 686 C CA . VAL A 1 83 ? -3.544 -8.098 13.452 1.00 92.69 83 VAL A CA 1
ATOM 687 C C . VAL A 1 83 ? -3.636 -6.581 13.262 1.00 92.69 83 VAL A C 1
ATOM 689 O O . VAL A 1 83 ? -2.609 -5.944 13.037 1.00 92.69 83 VAL A O 1
ATOM 692 N N . LYS A 1 84 ? -4.821 -5.979 13.416 1.00 93.62 84 LYS A N 1
ATOM 693 C CA . LYS A 1 84 ? -5.008 -4.523 13.352 1.00 93.62 84 LYS A CA 1
ATOM 694 C C . LYS A 1 84 ? -4.178 -3.783 14.403 1.00 93.62 84 LYS A C 1
ATOM 696 O O . LYS A 1 84 ? -3.573 -2.760 14.090 1.00 93.62 84 LYS A O 1
ATOM 701 N N . GLU A 1 85 ? -4.141 -4.275 15.639 1.00 93.56 85 GLU A N 1
ATOM 702 C CA . GLU A 1 85 ? -3.337 -3.662 16.703 1.00 93.56 85 GLU A CA 1
ATOM 703 C C . GLU A 1 85 ? -1.838 -3.729 16.379 1.00 93.56 85 GLU A C 1
ATOM 705 O O . GLU A 1 85 ? -1.119 -2.737 16.522 1.00 93.56 85 GLU A O 1
ATOM 710 N N . HIS A 1 86 ? -1.365 -4.880 15.900 1.00 93.38 86 HIS A N 1
ATOM 711 C CA . HIS A 1 86 ? 0.023 -5.046 15.470 1.00 93.38 86 HIS A CA 1
ATOM 712 C C . HIS A 1 86 ? 0.373 -4.147 14.283 1.00 93.38 86 HIS A C 1
ATOM 714 O O . HIS A 1 86 ? 1.409 -3.482 14.299 1.00 93.38 86 HIS A O 1
ATOM 720 N N . ALA A 1 87 ? -0.514 -4.077 13.294 1.00 92.44 87 ALA A N 1
ATOM 721 C CA . ALA A 1 87 ? -0.382 -3.222 12.126 1.00 92.44 87 ALA A CA 1
ATOM 722 C C . ALA A 1 87 ? -0.251 -1.740 12.524 1.00 92.44 87 ALA A C 1
ATOM 724 O O . ALA A 1 87 ? 0.637 -1.049 12.026 1.00 92.44 87 ALA A O 1
ATOM 725 N N . GLN A 1 88 ? -1.050 -1.276 13.491 1.00 91.88 88 GLN A N 1
ATOM 726 C CA . GLN A 1 88 ? -0.952 0.094 14.002 1.00 91.88 88 GLN A CA 1
ATOM 727 C C . GLN A 1 88 ? 0.386 0.361 14.706 1.00 91.88 88 GLN A C 1
ATOM 729 O O . GLN A 1 88 ? 1.017 1.379 14.445 1.00 91.88 88 GLN A O 1
ATOM 734 N N . LYS A 1 89 ? 0.871 -0.563 15.545 1.00 92.62 89 LYS A N 1
ATOM 735 C CA . LYS A 1 89 ? 2.186 -0.413 16.200 1.00 92.62 89 LYS A CA 1
ATOM 736 C C . LYS A 1 89 ? 3.327 -0.333 15.183 1.00 92.62 89 LYS A C 1
ATOM 738 O O . LYS A 1 89 ? 4.248 0.461 15.354 1.00 92.62 89 LYS A O 1
ATOM 743 N N . CYS A 1 90 ? 3.272 -1.151 14.131 1.00 90.12 90 CYS A N 1
ATOM 744 C CA . CYS A 1 90 ? 4.250 -1.110 13.046 1.00 90.12 90 CYS A CA 1
ATOM 745 C C . CYS A 1 90 ? 4.191 0.214 12.279 1.00 90.12 90 CYS A C 1
ATOM 747 O O . CYS A 1 90 ? 5.240 0.778 11.979 1.00 90.12 90 CYS A O 1
ATOM 749 N N . LYS A 1 91 ? 2.985 0.727 12.007 1.00 89.50 91 LYS A N 1
ATOM 750 C CA . LYS A 1 91 ? 2.804 2.041 11.387 1.00 89.50 91 LYS A CA 1
ATOM 751 C C . LYS A 1 91 ? 3.467 3.143 12.204 1.00 89.50 91 LYS A C 1
ATOM 753 O O . LYS A 1 91 ? 4.259 3.892 11.649 1.00 89.50 91 LYS A O 1
ATOM 758 N N . ASP A 1 92 ? 3.170 3.204 13.499 1.00 89.81 92 ASP A N 1
ATOM 759 C CA . ASP A 1 92 ? 3.684 4.255 14.378 1.00 89.81 92 ASP A CA 1
ATOM 760 C C . ASP A 1 92 ? 5.219 4.236 14.429 1.00 89.81 92 ASP A C 1
ATOM 762 O O . ASP A 1 92 ? 5.848 5.288 14.404 1.00 89.81 92 ASP A O 1
ATOM 766 N N . ALA A 1 93 ? 5.832 3.047 14.442 1.00 87.50 93 ALA A N 1
ATOM 767 C CA . ALA A 1 93 ? 7.286 2.910 14.392 1.00 87.50 93 ALA A CA 1
ATOM 768 C C . ALA A 1 93 ? 7.886 3.410 13.064 1.00 87.50 93 ALA A C 1
ATOM 770 O O . ALA A 1 93 ? 8.921 4.065 13.085 1.00 87.50 93 ALA A O 1
ATOM 771 N N . GLN A 1 94 ? 7.234 3.125 11.932 1.00 81.56 94 GLN A N 1
ATOM 772 C CA . GLN A 1 94 ? 7.678 3.562 10.602 1.00 81.56 94 GLN A CA 1
ATOM 773 C C . GLN A 1 94 ? 7.490 5.068 10.378 1.00 81.56 94 GLN A C 1
ATOM 775 O O . GLN A 1 94 ? 8.295 5.687 9.696 1.00 81.56 94 GLN A O 1
ATOM 780 N N . ASP A 1 95 ? 6.445 5.667 10.953 1.00 82.75 95 ASP A N 1
ATOM 781 C CA . ASP A 1 95 ? 6.163 7.102 10.816 1.00 82.75 95 ASP A CA 1
ATOM 782 C C . ASP A 1 95 ? 7.078 7.977 11.711 1.00 82.75 95 ASP A C 1
ATOM 784 O O . ASP A 1 95 ? 7.062 9.205 11.598 1.00 82.75 95 ASP A O 1
ATOM 788 N N . MET A 1 96 ? 7.851 7.367 12.620 1.00 76.75 96 MET A N 1
ATOM 789 C CA . MET A 1 96 ? 8.816 8.042 13.502 1.00 76.75 96 MET A CA 1
ATOM 790 C C . MET A 1 96 ? 10.236 8.153 12.918 1.00 76.75 96 MET A C 1
ATOM 792 O O . MET A 1 96 ? 11.052 8.878 13.497 1.00 76.75 96 MET A O 1
ATOM 796 N N . GLU A 1 97 ? 10.534 7.437 11.830 1.00 57.47 97 GLU A N 1
ATOM 797 C CA . GLU A 1 97 ? 11.809 7.486 11.088 1.00 57.47 97 GLU A CA 1
ATOM 798 C C . GLU A 1 97 ? 11.797 8.565 9.992 1.00 57.47 97 GLU A C 1
ATOM 800 O O . GLU A 1 97 ? 12.850 9.227 9.827 1.00 57.47 97 GLU A O 1
#